Protein AF-A0A4R2PUH5-F1 (afdb_monomer_lite)

Radius of gyration: 13.91 Å; chains: 1; bounding box: 31×34×41 Å

pLDDT: mean 85.88, std 12.82, range [35.03, 96.62]

Secondary structure (DSSP, 8-state):
-------TTHHHHHHHHHHS-TTS-EEES--TTHHHH-SSEEE-SSSS-HHHHHHHHHHSSSHHHHHHT---SEEEE-GGGGGHHHH-GGGHHHHEEEEEEETTTTEEEEEESS-SS---

Sequence (120 aa):
MPGVHDQGHGQVVRWVQENVPETVWVGAVQTGTLGYWHDRTINLDGKVNPEALAARRETGTVLPYVVQDSRIDYIVDWAGVAGWVAQDAAGFSEAFELLLRDEAANLAVLRRRIPTTPEN

Foldseek 3Di:
DPDDPPPLCNVLQVCCVVPPDLQAAEEECDCPVNCVNRVRYDHQVCPPPVLSVVCCVVPVHSQLCVQPPDQHFKYKYFLVCQCVLVVCPPNSVVQWDWPDHDNVSRITMIGGPDHSDDDD

Structure (mmCIF, N/CA/C/O backbone):
data_AF-A0A4R2PUH5-F1
#
_entry.id   AF-A0A4R2PUH5-F1
#
loop_
_atom_site.group_PDB
_atom_site.id
_atom_site.type_symbol
_atom_site.label_atom_id
_atom_site.label_alt_id
_atom_site.label_comp_id
_atom_site.label_asym_id
_atom_site.label_entity_id
_atom_site.label_seq_id
_atom_site.pdbx_PDB_ins_code
_atom_site.Cartn_x
_atom_site.Cartn_y
_atom_site.Cartn_z
_atom_site.occupancy
_atom_site.B_iso_or_equiv
_atom_site.auth_seq_id
_atom_site.auth_comp_id
_atom_site.auth_asym_id
_atom_site.auth_atom_id
_atom_site.pdbx_PDB_model_num
ATOM 1 N N . MET A 1 1 ? 14.427 -9.044 -25.912 1.00 36.16 1 MET A N 1
ATOM 2 C CA . MET A 1 1 ? 15.492 -8.059 -26.205 1.00 36.16 1 MET A CA 1
ATOM 3 C C . MET A 1 1 ? 16.244 -7.774 -24.912 1.00 36.16 1 MET A C 1
ATOM 5 O O . MET A 1 1 ? 15.568 -7.510 -23.925 1.00 36.16 1 MET A O 1
ATOM 9 N N . PRO A 1 2 ? 17.582 -7.864 -24.872 1.00 35.03 2 PRO A N 1
ATOM 10 C CA . PRO A 1 2 ? 18.364 -7.458 -23.708 1.00 35.03 2 PRO A CA 1
ATOM 11 C C . PRO A 1 2 ? 18.549 -5.932 -23.723 1.00 35.03 2 PRO A C 1
ATOM 13 O O . PRO A 1 2 ? 18.912 -5.382 -24.759 1.00 35.03 2 PRO A O 1
ATOM 16 N N . GLY A 1 3 ? 18.284 -5.255 -22.601 1.00 45.06 3 GLY A N 1
ATOM 17 C CA . GLY A 1 3 ? 18.554 -3.815 -22.451 1.00 45.06 3 GLY A CA 1
ATOM 18 C C . GLY A 1 3 ? 17.349 -2.897 -22.222 1.00 45.06 3 GLY A C 1
ATOM 19 O O . GLY A 1 3 ? 17.488 -1.687 -22.376 1.00 45.06 3 GLY A O 1
ATOM 20 N N . VAL A 1 4 ? 16.181 -3.414 -21.826 1.00 49.56 4 VAL A N 1
ATOM 21 C CA . VAL A 1 4 ? 15.175 -2.540 -21.203 1.00 49.56 4 VAL A CA 1
ATOM 22 C C . VAL A 1 4 ? 15.699 -2.215 -19.809 1.00 49.56 4 VAL A C 1
ATOM 24 O O . VAL A 1 4 ? 15.696 -3.077 -18.935 1.00 49.56 4 VAL A O 1
ATOM 27 N N . HIS A 1 5 ? 16.209 -0.996 -19.623 1.00 46.47 5 HIS A N 1
ATOM 28 C CA . HIS A 1 5 ? 16.336 -0.421 -18.289 1.00 46.47 5 HIS A CA 1
ATOM 29 C C . HIS A 1 5 ? 14.958 -0.531 -17.649 1.00 46.47 5 HIS A C 1
ATOM 31 O O . HIS A 1 5 ? 14.010 0.071 -18.157 1.00 46.47 5 HIS A O 1
ATOM 37 N N . ASP A 1 6 ? 14.845 -1.380 -16.628 1.00 54.00 6 ASP A N 1
ATOM 38 C CA . ASP A 1 6 ? 13.591 -1.638 -15.937 1.00 54.00 6 ASP A CA 1
ATOM 39 C C . ASP A 1 6 ? 13.068 -0.279 -15.470 1.00 54.00 6 ASP A C 1
ATOM 41 O O . ASP A 1 6 ? 13.674 0.389 -14.628 1.00 54.00 6 ASP A O 1
ATOM 45 N N . GLN A 1 7 ? 12.014 0.216 -16.122 1.00 55.88 7 GLN A N 1
ATOM 46 C CA . GLN A 1 7 ? 11.321 1.393 -15.629 1.00 55.88 7 GLN A CA 1
ATOM 47 C C . GLN A 1 7 ? 10.856 0.952 -14.252 1.00 55.88 7 GLN A C 1
ATOM 49 O O . GLN A 1 7 ? 10.101 -0.011 -14.205 1.00 55.88 7 GLN A O 1
ATOM 54 N N . GLY A 1 8 ? 11.343 1.572 -13.171 1.00 62.53 8 GLY A N 1
ATOM 55 C CA . GLY A 1 8 ? 11.266 1.057 -11.791 1.00 62.53 8 GLY A CA 1
ATOM 56 C C . GLY A 1 8 ? 9.864 0.844 -11.197 1.00 62.53 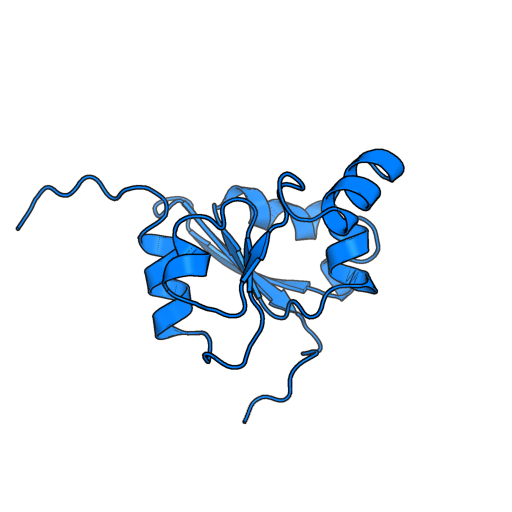8 GLY A C 1
ATOM 57 O O . GLY A 1 8 ? 9.707 0.899 -9.988 1.00 62.53 8 GLY A O 1
ATOM 58 N N . HIS A 1 9 ? 8.847 0.655 -12.0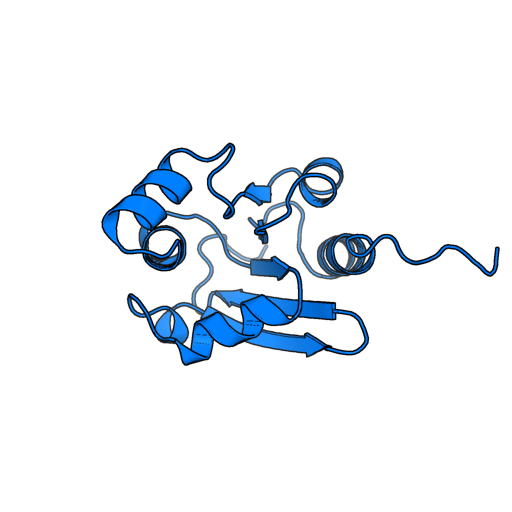31 1.00 71.94 9 HIS A N 1
ATOM 59 C CA . HIS A 1 9 ? 7.476 0.268 -11.747 1.00 71.94 9 HIS A CA 1
ATOM 60 C C . HIS A 1 9 ? 7.143 -1.131 -12.316 1.00 71.94 9 HIS A C 1
ATOM 62 O O . HIS A 1 9 ? 6.145 -1.726 -11.914 1.00 71.94 9 HIS A O 1
ATOM 68 N N . GLY A 1 10 ? 7.931 -1.664 -13.264 1.00 83.69 10 GLY A N 1
ATOM 69 C CA . GLY A 1 10 ? 7.647 -2.930 -13.949 1.00 83.69 10 GLY A CA 1
ATOM 70 C C . GLY A 1 10 ? 7.646 -4.135 -13.009 1.00 83.69 10 GLY A C 1
ATOM 71 O O . GLY A 1 10 ? 6.822 -5.036 -13.155 1.00 83.69 10 GLY A O 1
ATOM 72 N N . GLN A 1 11 ? 8.512 -4.118 -11.998 1.00 89.31 11 GLN A N 1
ATOM 73 C CA . GLN A 1 11 ? 8.571 -5.133 -10.954 1.00 89.31 11 GLN A CA 1
ATOM 74 C C . GLN A 1 11 ? 7.324 -5.136 -10.059 1.00 89.31 11 GLN A C 1
ATOM 76 O O . GLN A 1 11 ? 6.831 -6.206 -9.715 1.00 89.31 11 GLN A O 1
ATOM 81 N N . VAL A 1 12 ? 6.778 -3.956 -9.736 1.00 90.88 12 VAL A N 1
ATOM 82 C CA . VAL A 1 12 ? 5.550 -3.817 -8.933 1.00 90.88 12 VAL A CA 1
ATOM 83 C C . VAL A 1 12 ? 4.362 -4.387 -9.704 1.00 90.88 12 VAL A C 1
ATOM 85 O O . VAL A 1 12 ? 3.627 -5.218 -9.178 1.00 90.88 12 VAL A O 1
ATOM 88 N N . VAL A 1 13 ? 4.218 -3.999 -10.977 1.00 92.44 13 VAL A N 1
ATOM 89 C CA . VAL A 1 13 ? 3.148 -4.499 -11.856 1.00 92.44 13 VAL A CA 1
ATOM 90 C C . VAL A 1 13 ? 3.228 -6.014 -12.010 1.00 92.44 13 VAL A C 1
ATOM 92 O O . VAL A 1 13 ? 2.228 -6.698 -11.805 1.00 92.44 13 VAL A O 1
ATOM 95 N N . ARG A 1 14 ? 4.417 -6.544 -12.328 1.00 92.50 14 ARG A N 1
ATOM 96 C CA . ARG A 1 14 ? 4.619 -7.984 -12.522 1.00 92.50 14 ARG A CA 1
ATOM 97 C C . ARG A 1 14 ? 4.250 -8.770 -11.269 1.00 92.50 14 ARG A C 1
ATOM 99 O O . ARG A 1 14 ? 3.505 -9.738 -11.364 1.00 92.50 14 ARG A O 1
ATOM 106 N N . TRP A 1 15 ? 4.719 -8.323 -10.103 1.00 94.88 15 TRP A N 1
ATOM 107 C CA . TRP A 1 15 ? 4.414 -9.003 -8.849 1.00 94.88 15 TRP A CA 1
ATOM 108 C C . TRP A 1 15 ? 2.906 -9.027 -8.579 1.00 94.88 15 TRP A C 1
ATOM 110 O O . TRP A 1 15 ? 2.365 -10.084 -8.265 1.00 94.88 15 TRP A O 1
ATOM 120 N N . VAL A 1 16 ? 2.209 -7.899 -8.760 1.00 94.75 16 VAL A N 1
ATOM 121 C CA . VAL A 1 16 ? 0.752 -7.830 -8.558 1.00 94.75 16 VAL A CA 1
ATOM 122 C C . VAL A 1 16 ? 0.010 -8.764 -9.516 1.00 94.75 16 VAL A C 1
ATOM 124 O O . VAL A 1 16 ? -0.829 -9.532 -9.062 1.00 94.75 16 VAL A O 1
ATOM 127 N N . GLN A 1 17 ? 0.345 -8.760 -10.808 1.00 93.81 17 GLN A N 1
ATOM 128 C CA . GLN A 1 17 ? -0.311 -9.621 -11.803 1.00 93.81 17 GLN A CA 1
ATOM 129 C C . GLN A 1 17 ? -0.136 -11.118 -11.521 1.00 93.81 17 GLN A C 1
ATOM 131 O O . GLN A 1 17 ? -1.030 -11.909 -11.809 1.00 93.81 17 GLN A O 1
ATOM 136 N N . GLU A 1 18 ? 1.011 -11.513 -10.972 1.00 95.12 18 GLU A N 1
ATOM 137 C CA . GLU A 1 18 ? 1.324 -12.915 -10.688 1.00 95.12 18 GLU A CA 1
ATOM 138 C C . GLU A 1 18 ? 0.755 -13.403 -9.345 1.00 95.12 18 GLU A C 1
ATOM 140 O O . GLU A 1 18 ? 0.565 -14.606 -9.175 1.00 95.12 18 GLU A O 1
ATOM 145 N N . ASN A 1 19 ? 0.499 -12.501 -8.387 1.00 96.00 19 ASN A N 1
ATOM 146 C CA . ASN A 1 19 ? 0.251 -12.876 -6.987 1.00 96.00 19 ASN A CA 1
ATOM 147 C C . ASN A 1 19 ? -1.061 -12.347 -6.399 1.00 96.00 19 ASN A C 1
ATOM 149 O O . ASN A 1 19 ? -1.467 -12.811 -5.334 1.00 96.00 19 ASN A O 1
ATOM 153 N N . VAL A 1 20 ? -1.717 -11.375 -7.037 1.00 94.19 20 VAL A N 1
ATOM 154 C CA . VAL A 1 20 ? -2.904 -10.719 -6.480 1.00 94.19 20 VAL A CA 1
ATOM 155 C C . VAL A 1 20 ? -4.088 -10.898 -7.428 1.00 94.19 20 VAL A C 1
ATOM 157 O O . VAL A 1 20 ? -4.024 -10.443 -8.572 1.00 94.19 20 VAL A O 1
ATOM 160 N N . PRO A 1 21 ? -5.198 -11.511 -6.975 1.00 93.50 21 PRO A N 1
ATOM 161 C CA . PRO A 1 21 ? -6.412 -11.589 -7.776 1.00 93.50 21 PRO A CA 1
ATOM 162 C C . PRO A 1 21 ? -6.912 -10.198 -8.187 1.00 93.50 21 PRO A C 1
ATOM 164 O O . PRO A 1 21 ? -6.822 -9.235 -7.422 1.00 93.50 21 PRO A O 1
ATOM 167 N N . GLU A 1 22 ? -7.548 -10.098 -9.354 1.00 92.25 22 GLU A N 1
ATOM 168 C CA . GLU A 1 22 ? -8.180 -8.851 -9.827 1.00 92.25 22 GLU A CA 1
ATOM 169 C C . GLU A 1 22 ? -9.266 -8.332 -8.869 1.00 92.25 22 GLU A C 1
ATOM 171 O O . GLU A 1 22 ? -9.671 -7.170 -8.924 1.00 92.25 22 GLU A O 1
ATOM 176 N N . THR A 1 23 ? -9.757 -9.192 -7.971 1.00 92.06 23 THR A N 1
ATOM 177 C CA . THR A 1 23 ? -10.768 -8.839 -6.981 1.00 92.06 23 THR A CA 1
ATOM 178 C C . THR A 1 23 ? -10.218 -8.169 -5.720 1.00 92.06 23 THR A C 1
ATOM 180 O O . THR A 1 23 ? -10.994 -7.592 -4.956 1.00 92.06 23 THR A O 1
ATOM 183 N N . VAL A 1 24 ? -8.911 -8.196 -5.494 1.00 94.38 24 VAL A N 1
ATOM 184 C CA . VAL A 1 24 ? -8.291 -7.735 -4.247 1.00 94.38 24 VAL A CA 1
ATOM 185 C C . VAL A 1 24 ? -7.763 -6.314 -4.414 1.00 94.38 24 VAL A C 1
ATOM 187 O O . VAL A 1 24 ? -7.191 -5.993 -5.446 1.00 94.38 24 VAL A O 1
ATOM 190 N N . TRP A 1 25 ? -7.945 -5.441 -3.422 1.00 95.31 25 TRP A N 1
ATOM 191 C CA . TRP A 1 25 ? -7.485 -4.052 -3.526 1.00 95.31 25 TRP A CA 1
ATOM 192 C C . TRP A 1 25 ? -6.006 -3.899 -3.165 1.00 95.31 25 TRP A C 1
ATOM 194 O O . TRP A 1 25 ? -5.560 -4.352 -2.106 1.00 95.31 25 TRP A O 1
ATOM 204 N N . VAL A 1 26 ? -5.273 -3.182 -4.018 1.00 95.31 26 VAL A N 1
ATOM 205 C CA . VAL A 1 26 ? -3.844 -2.894 -3.866 1.00 95.31 26 VAL A CA 1
ATOM 206 C C . VAL A 1 26 ? -3.620 -1.404 -3.619 1.00 95.31 26 VAL A C 1
ATOM 208 O O . VAL A 1 26 ? -4.121 -0.553 -4.348 1.00 95.31 26 VAL A O 1
ATOM 211 N N . GLY A 1 27 ? -2.848 -1.067 -2.592 1.00 94.00 27 GLY A N 1
ATOM 212 C CA . GLY A 1 27 ? -2.354 0.279 -2.334 1.00 94.00 27 GLY A CA 1
ATOM 213 C C . GLY A 1 27 ? -0.949 0.470 -2.897 1.00 94.00 27 GLY A C 1
ATOM 214 O O . GLY A 1 27 ? -0.086 -0.386 -2.713 1.00 94.00 27 GLY A O 1
ATOM 215 N N . ALA A 1 28 ? -0.694 1.616 -3.520 1.00 92.50 28 ALA A N 1
ATOM 216 C CA . ALA A 1 28 ? 0.659 2.049 -3.864 1.00 92.50 28 ALA A CA 1
ATOM 217 C C . ALA A 1 28 ? 0.778 3.575 -3.736 1.00 92.50 28 ALA A C 1
ATOM 219 O O . ALA A 1 28 ? -0.190 4.315 -3.902 1.00 92.50 28 ALA A O 1
ATOM 220 N N . VAL A 1 29 ? 1.971 4.066 -3.426 1.00 86.88 29 VAL A N 1
ATOM 221 C CA . VAL A 1 29 ? 2.344 5.483 -3.491 1.00 86.88 29 VAL A CA 1
ATOM 222 C C . VAL A 1 29 ? 2.475 5.918 -4.955 1.00 86.88 29 VAL A C 1
ATOM 224 O O . VAL A 1 29 ? 2.008 6.996 -5.307 1.00 86.88 29 VAL A O 1
ATOM 227 N N . GLN A 1 30 ? 3.041 5.089 -5.840 1.00 75.94 30 GLN A N 1
ATOM 228 C CA . GLN A 1 30 ? 3.110 5.383 -7.281 1.00 75.94 30 GLN A CA 1
ATOM 229 C C . GLN A 1 30 ? 2.175 4.489 -8.103 1.00 75.94 30 GLN A C 1
ATOM 231 O O . GLN A 1 30 ? 2.564 3.466 -8.658 1.00 75.94 30 GLN A O 1
ATOM 236 N N . THR A 1 31 ? 0.920 4.916 -8.237 1.00 78.12 31 THR A N 1
ATOM 237 C CA . THR A 1 31 ? -0.139 4.116 -8.885 1.00 78.12 31 THR A CA 1
ATOM 238 C C . THR A 1 31 ? -0.253 4.262 -10.395 1.00 78.12 31 THR A C 1
ATOM 240 O O . THR A 1 31 ? -0.968 3.475 -11.001 1.00 78.12 31 THR A O 1
ATOM 243 N N . GLY A 1 32 ? 0.419 5.231 -11.027 1.00 76.44 32 GLY A N 1
ATOM 244 C CA . GLY A 1 32 ? 0.163 5.581 -12.433 1.00 76.44 32 GLY A CA 1
ATOM 245 C C . GLY A 1 32 ? 0.259 4.398 -13.404 1.00 76.44 32 GLY A C 1
ATOM 246 O O . GLY A 1 32 ? -0.641 4.194 -14.212 1.00 76.44 32 GLY A O 1
ATOM 247 N N . THR A 1 33 ? 1.314 3.588 -13.295 1.00 82.69 33 THR A N 1
ATOM 248 C CA . THR A 1 33 ? 1.471 2.380 -14.121 1.00 82.69 33 THR A CA 1
ATOM 249 C C . THR A 1 33 ? 0.640 1.218 -13.581 1.00 82.69 33 THR A C 1
ATOM 251 O O . THR A 1 33 ? 0.043 0.488 -14.362 1.00 82.69 33 THR A O 1
ATOM 254 N N . LEU A 1 34 ? 0.571 1.047 -12.258 1.00 87.81 34 LEU A N 1
ATOM 255 C CA . LEU A 1 34 ? -0.131 -0.079 -11.638 1.00 87.81 34 LEU A CA 1
ATOM 256 C C . LEU A 1 34 ? -1.642 -0.047 -11.904 1.00 87.81 34 LEU A C 1
ATOM 258 O O . LEU A 1 34 ? -2.202 -1.047 -12.334 1.00 87.81 34 LEU A O 1
ATOM 262 N N . GLY A 1 35 ? -2.275 1.115 -11.748 1.00 87.69 35 GLY A N 1
ATOM 263 C CA . GLY A 1 35 ? -3.709 1.297 -11.970 1.00 87.69 35 GLY A CA 1
ATOM 264 C C . GLY A 1 35 ? -4.148 1.151 -13.429 1.00 87.69 35 GLY A C 1
ATOM 265 O O . GLY A 1 35 ? -5.336 1.019 -13.682 1.00 87.69 35 GLY A O 1
ATOM 266 N N . TYR A 1 36 ? -3.218 1.152 -14.393 1.00 87.25 36 TYR A N 1
ATOM 267 C CA . TYR A 1 36 ? -3.526 0.788 -15.780 1.00 87.25 36 TYR A CA 1
ATOM 268 C C . TYR A 1 36 ? -3.677 -0.732 -15.962 1.00 87.25 36 TYR A C 1
ATOM 270 O O . TYR A 1 36 ? -4.438 -1.175 -16.815 1.00 87.25 36 TYR A O 1
ATOM 278 N N . TRP A 1 37 ? -2.942 -1.528 -15.179 1.00 89.44 37 TRP A N 1
ATOM 279 C CA . TRP A 1 37 ? -2.911 -2.992 -15.289 1.00 89.44 37 TRP A CA 1
ATOM 280 C C . TRP A 1 37 ? -3.764 -3.705 -14.238 1.00 89.44 37 TRP A C 1
ATOM 282 O O . TRP A 1 37 ? -3.986 -4.908 -14.362 1.00 89.44 37 TRP A O 1
ATOM 292 N N . HIS A 1 38 ? -4.204 -2.994 -13.198 1.00 92.00 38 HIS A N 1
ATOM 293 C CA . HIS A 1 38 ? -4.994 -3.541 -12.101 1.00 92.00 38 HIS A CA 1
ATOM 294 C C . HIS A 1 38 ? -6.018 -2.510 -11.611 1.00 92.00 38 HIS A C 1
ATOM 296 O O . HIS A 1 38 ? -5.667 -1.521 -10.963 1.00 92.00 38 HIS A O 1
ATOM 302 N N . ASP A 1 39 ? -7.294 -2.744 -11.924 1.00 91.38 39 ASP A N 1
ATOM 303 C CA . ASP A 1 39 ? -8.385 -1.790 -11.679 1.00 91.38 39 ASP A CA 1
ATOM 304 C C . ASP A 1 39 ? -8.571 -1.435 -10.194 1.00 91.38 39 ASP A C 1
ATOM 306 O O . ASP A 1 39 ? -8.958 -0.313 -9.861 1.00 91.38 39 ASP A O 1
ATOM 310 N N . ARG A 1 40 ? -8.291 -2.361 -9.267 1.00 93.94 40 ARG A N 1
ATOM 311 C CA . ARG A 1 40 ? -8.509 -2.160 -7.822 1.00 93.94 40 ARG A CA 1
ATOM 312 C C . ARG A 1 40 ? -7.268 -1.584 -7.146 1.00 93.94 40 ARG A C 1
ATOM 314 O O . ARG A 1 40 ? -6.813 -2.084 -6.120 1.00 93.94 40 ARG A O 1
ATOM 321 N N . THR A 1 41 ? -6.754 -0.493 -7.710 1.00 93.56 41 THR A N 1
ATOM 322 C CA . THR A 1 41 ? -5.559 0.204 -7.222 1.00 93.56 41 THR A CA 1
ATOM 323 C C . THR A 1 41 ? -5.914 1.523 -6.524 1.00 93.56 41 THR A C 1
ATOM 325 O O . THR A 1 41 ? -6.569 2.388 -7.102 1.00 93.56 41 THR A O 1
ATOM 328 N N . ILE A 1 42 ? -5.443 1.716 -5.288 1.00 92.81 42 ILE A N 1
ATOM 329 C CA . ILE A 1 42 ? -5.630 2.936 -4.484 1.00 92.81 42 ILE A CA 1
ATOM 330 C C . ILE A 1 42 ? -4.312 3.706 -4.369 1.00 92.81 42 ILE A C 1
ATOM 332 O O . ILE A 1 42 ? -3.282 3.156 -3.977 1.00 92.81 42 ILE A O 1
ATOM 336 N N . ASN A 1 43 ? -4.358 5.010 -4.665 1.00 90.81 43 ASN A N 1
ATOM 337 C CA . ASN A 1 43 ? -3.202 5.896 -4.538 1.00 90.81 43 ASN A CA 1
ATOM 338 C C . ASN A 1 43 ? -3.022 6.422 -3.106 1.00 90.81 43 ASN A C 1
ATOM 340 O O . ASN A 1 43 ? -3.941 7.014 -2.537 1.00 90.81 43 ASN A O 1
ATOM 344 N N . LEU A 1 44 ? -1.817 6.238 -2.563 1.00 89.56 44 LEU A N 1
ATOM 345 C CA . LEU A 1 44 ? -1.393 6.637 -1.220 1.00 89.56 44 LEU A CA 1
ATOM 346 C C . LEU A 1 44 ? -0.509 7.902 -1.186 1.00 89.56 44 LEU A C 1
ATOM 348 O O . LEU A 1 44 ? -0.178 8.399 -0.104 1.00 89.56 44 LEU A O 1
ATOM 352 N N . ASP A 1 45 ? -0.119 8.468 -2.335 1.00 82.50 45 ASP A N 1
ATOM 353 C CA . ASP A 1 45 ? 0.633 9.733 -2.377 1.00 82.50 45 ASP A CA 1
ATOM 354 C C . ASP A 1 45 ? -0.216 10.963 -2.012 1.00 82.50 45 ASP A C 1
ATOM 356 O O . ASP A 1 45 ? 0.333 11.989 -1.606 1.00 82.50 45 ASP A O 1
ATOM 360 N N . GLY A 1 46 ? -1.545 10.843 -2.097 1.00 75.56 46 GLY A N 1
ATOM 361 C CA . GLY A 1 46 ? -2.506 11.905 -1.796 1.00 75.56 46 GLY A CA 1
ATOM 362 C C . GLY A 1 46 ? -2.710 12.926 -2.923 1.00 75.56 46 GLY A C 1
ATOM 363 O O . GLY A 1 46 ? -3.409 13.914 -2.723 1.00 75.56 46 GLY A O 1
ATOM 364 N N . LYS A 1 47 ? -2.143 12.734 -4.120 1.00 77.56 47 LYS A N 1
ATOM 365 C CA . LYS A 1 47 ? -2.350 13.662 -5.250 1.00 77.56 47 LYS A CA 1
ATOM 366 C C . LYS A 1 47 ? -3.735 13.539 -5.869 1.00 77.56 47 LYS A C 1
ATOM 368 O O . LYS A 1 47 ? -4.287 14.534 -6.326 1.00 77.56 47 LYS A O 1
ATOM 373 N N . VAL A 1 48 ? -4.275 12.323 -5.898 1.00 79.25 48 VAL A N 1
ATOM 374 C CA . VAL A 1 48 ? -5.578 12.010 -6.516 1.00 79.25 48 VAL A CA 1
ATOM 375 C C . VAL A 1 48 ? -6.558 11.343 -5.551 1.00 79.25 48 VAL A C 1
ATOM 377 O O . VAL A 1 48 ? -7.699 11.098 -5.920 1.00 79.25 48 VAL A O 1
ATOM 380 N N . ASN A 1 49 ? -6.128 11.070 -4.315 1.00 83.81 49 ASN A N 1
ATOM 381 C CA . ASN A 1 49 ? -6.961 10.522 -3.251 1.00 83.81 49 ASN A CA 1
ATOM 382 C C . ASN A 1 49 ? -7.104 11.569 -2.125 1.00 83.81 49 ASN A C 1
ATOM 384 O O . ASN A 1 49 ? -6.163 11.743 -1.342 1.00 83.81 49 ASN A O 1
ATOM 388 N N . PRO A 1 50 ? -8.245 12.286 -2.050 1.00 85.56 50 PRO A N 1
ATOM 389 C CA . PRO A 1 50 ? -8.480 13.313 -1.035 1.00 85.56 50 PRO A CA 1
ATOM 390 C C . PRO A 1 50 ? -8.420 12.792 0.405 1.00 85.56 50 PRO A C 1
ATOM 392 O O . PRO A 1 50 ? -7.961 13.518 1.282 1.00 85.56 50 PRO A O 1
ATOM 395 N N . GLU A 1 51 ? -8.831 11.546 0.649 1.00 85.38 51 GLU A N 1
ATOM 396 C CA . GLU A 1 51 ? -8.819 10.928 1.982 1.00 85.38 51 GLU A CA 1
ATOM 397 C C . GLU A 1 51 ? -7.379 10.638 2.426 1.00 85.38 51 GLU A C 1
ATOM 399 O O . GLU A 1 51 ? -6.966 11.023 3.520 1.00 85.38 51 GLU A O 1
ATOM 404 N N . ALA A 1 52 ? -6.560 10.080 1.526 1.00 82.00 52 ALA A N 1
ATOM 405 C CA . ALA A 1 52 ? -5.130 9.895 1.773 1.00 82.00 52 ALA A CA 1
ATOM 406 C C . ALA A 1 52 ? -4.407 11.236 2.005 1.00 82.00 52 ALA A C 1
ATOM 408 O O . ALA A 1 52 ? -3.511 11.328 2.847 1.00 82.00 52 ALA A O 1
ATOM 409 N N . LEU A 1 53 ? -4.798 12.296 1.286 1.00 85.38 53 LEU A N 1
ATOM 410 C CA . LEU A 1 53 ? -4.258 13.639 1.502 1.00 85.38 53 LEU A CA 1
ATOM 411 C C . LEU A 1 53 ? -4.656 14.212 2.866 1.00 85.38 53 LEU A C 1
ATOM 413 O O . LEU A 1 53 ? -3.807 14.805 3.534 1.00 85.38 53 LEU A O 1
ATOM 417 N N . ALA A 1 54 ? -5.920 14.053 3.265 1.00 85.25 54 ALA A N 1
ATOM 418 C CA . ALA A 1 54 ? -6.422 14.507 4.558 1.00 85.25 54 ALA A CA 1
ATOM 419 C C . ALA A 1 54 ? -5.650 13.836 5.701 1.00 85.25 54 ALA A C 1
ATOM 421 O O . ALA A 1 54 ? -5.040 14.537 6.508 1.00 85.25 54 ALA A O 1
ATOM 422 N N . ALA A 1 55 ? -5.520 12.505 5.670 1.00 85.88 55 ALA A N 1
ATOM 423 C CA . ALA A 1 55 ? -4.758 11.756 6.669 1.00 85.88 55 ALA A CA 1
ATOM 424 C C . ALA A 1 55 ? -3.304 12.241 6.781 1.00 85.88 55 ALA A C 1
ATOM 426 O O . ALA A 1 55 ? -2.808 12.488 7.885 1.00 85.88 55 ALA A O 1
ATOM 427 N N . ARG A 1 56 ? -2.632 12.472 5.643 1.00 86.25 56 ARG A N 1
ATOM 428 C CA . ARG A 1 56 ? -1.257 12.997 5.626 1.00 86.25 56 ARG A CA 1
ATOM 429 C C . ARG A 1 56 ? -1.150 14.402 6.205 1.00 86.25 56 ARG A C 1
ATOM 431 O O . ARG A 1 56 ? -0.157 14.697 6.863 1.00 86.25 56 ARG A O 1
ATOM 438 N N . ARG A 1 57 ? -2.127 15.274 5.947 1.00 88.12 57 ARG A N 1
ATOM 439 C CA . ARG A 1 57 ? -2.141 16.648 6.476 1.00 88.12 57 ARG A CA 1
ATOM 440 C C . ARG A 1 57 ? -2.421 16.689 7.973 1.00 88.12 57 ARG A C 1
ATOM 442 O O . ARG A 1 57 ? -1.839 17.521 8.658 1.00 88.12 57 ARG A O 1
ATOM 449 N N . GLU A 1 58 ? -3.284 15.808 8.460 1.00 88.00 58 GLU A N 1
ATOM 450 C CA . GLU A 1 58 ? -3.701 15.771 9.863 1.00 88.00 58 GLU A CA 1
ATOM 451 C C . GLU A 1 58 ? -2.681 15.065 10.759 1.00 88.00 58 GLU A C 1
ATOM 453 O O . GLU A 1 58 ? -2.407 15.523 11.864 1.00 88.00 58 GLU A O 1
ATOM 458 N N . THR A 1 59 ? -2.089 13.969 10.278 1.00 82.88 59 THR A N 1
ATOM 459 C CA . THR A 1 59 ? -1.252 13.079 11.104 1.00 82.88 59 THR A CA 1
ATOM 460 C C . THR A 1 59 ? 0.213 13.022 10.671 1.00 82.88 59 THR A C 1
ATOM 462 O O . THR A 1 59 ? 1.032 12.381 11.325 1.00 82.88 59 THR A O 1
ATOM 465 N N . GLY A 1 60 ? 0.568 13.671 9.559 1.00 86.19 60 GLY A N 1
ATOM 466 C CA . GLY A 1 60 ? 1.902 13.591 8.958 1.00 86.19 60 GLY A CA 1
ATOM 467 C C . GLY A 1 60 ? 2.155 12.304 8.164 1.00 86.19 60 GLY A C 1
ATOM 468 O O . GLY A 1 60 ? 3.228 12.150 7.579 1.00 86.19 60 GLY A O 1
ATOM 469 N N . THR A 1 61 ? 1.188 11.382 8.104 1.00 88.56 61 THR A N 1
ATOM 470 C CA . THR A 1 61 ? 1.333 10.076 7.452 1.00 88.56 61 THR A CA 1
ATOM 471 C C . THR A 1 61 ? 0.013 9.567 6.854 1.00 88.56 61 THR A C 1
ATOM 473 O O . THR A 1 61 ? -1.062 10.032 7.207 1.00 88.56 61 THR A O 1
ATOM 476 N N . VAL A 1 62 ? 0.081 8.625 5.908 1.00 90.25 62 VAL A N 1
ATOM 477 C CA . VAL A 1 62 ? -1.104 8.003 5.277 1.00 90.25 62 VAL A CA 1
ATOM 478 C C . VAL A 1 62 ? -1.577 6.748 6.025 1.00 90.25 62 VAL A C 1
ATOM 480 O O . VAL A 1 62 ? -2.649 6.225 5.740 1.00 90.25 62 VAL A O 1
ATOM 483 N N . LEU A 1 63 ? -0.790 6.251 6.987 1.00 91.75 63 LEU A N 1
ATOM 484 C CA . LEU A 1 63 ? -1.044 4.962 7.643 1.00 91.75 63 LEU A CA 1
ATOM 485 C C . LEU A 1 63 ? -2.411 4.858 8.344 1.00 91.75 63 LEU A C 1
ATOM 487 O O . LEU A 1 63 ? -3.036 3.814 8.175 1.00 91.75 63 LEU A O 1
ATOM 491 N N . PRO A 1 64 ? -2.936 5.890 9.040 1.00 90.31 64 PRO A N 1
ATOM 492 C CA . PRO A 1 64 ? -4.275 5.823 9.630 1.00 90.31 64 PRO A CA 1
ATOM 493 C C . PRO A 1 64 ? -5.362 5.507 8.598 1.00 90.31 64 PRO A C 1
ATOM 495 O O . PRO A 1 64 ? -6.135 4.577 8.803 1.00 90.31 64 PRO A O 1
ATOM 498 N N . TYR A 1 65 ? -5.341 6.190 7.447 1.00 90.31 65 TYR A N 1
ATOM 499 C CA . TYR A 1 65 ? -6.262 5.933 6.336 1.00 90.31 65 TYR A CA 1
ATOM 500 C C . TYR A 1 65 ? -6.147 4.494 5.823 1.00 90.31 65 TYR A C 1
ATOM 502 O O . TYR A 1 65 ? -7.149 3.814 5.603 1.00 90.31 65 TYR A O 1
ATOM 510 N N . VAL A 1 66 ? -4.914 3.999 5.664 1.00 91.56 66 VAL A N 1
ATOM 511 C CA . VAL A 1 66 ? -4.689 2.621 5.215 1.00 91.56 66 VAL A CA 1
ATOM 512 C C . VAL A 1 66 ? -5.282 1.626 6.213 1.00 91.56 66 VAL A C 1
ATOM 514 O O . VAL A 1 66 ? -5.978 0.698 5.802 1.00 91.56 66 VAL A O 1
ATOM 517 N N . VAL A 1 67 ? -5.045 1.810 7.511 1.00 90.94 67 VAL A N 1
ATOM 518 C CA . VAL A 1 67 ? -5.511 0.880 8.548 1.00 90.94 67 VAL A CA 1
ATOM 519 C C . VAL A 1 67 ? -7.032 0.913 8.696 1.00 90.94 67 VAL A C 1
ATOM 521 O O . VAL A 1 67 ? -7.639 -0.159 8.708 1.00 90.94 67 VAL A O 1
ATOM 524 N N . GLN A 1 68 ? -7.624 2.105 8.793 1.00 86.31 68 GLN A N 1
ATOM 525 C CA . GLN A 1 68 ? -8.992 2.305 9.284 1.00 86.31 68 GLN A CA 1
ATOM 526 C C . GLN A 1 68 ? -10.040 2.395 8.171 1.00 86.31 68 GLN A C 1
ATOM 528 O O . GLN A 1 68 ? -11.122 1.831 8.312 1.00 86.31 68 GLN A O 1
ATOM 533 N N . ASP A 1 69 ? -9.714 3.062 7.064 1.00 79.31 69 ASP A N 1
ATOM 534 C CA . ASP A 1 69 ? -10.725 3.523 6.103 1.00 79.31 69 ASP A CA 1
ATOM 535 C C . ASP A 1 69 ? -10.581 2.887 4.715 1.00 79.31 69 ASP A C 1
ATOM 537 O O . ASP A 1 69 ? -11.470 2.991 3.867 1.00 79.31 69 ASP A O 1
ATOM 541 N N . SER A 1 70 ? -9.464 2.204 4.460 1.00 84.12 70 SER A N 1
A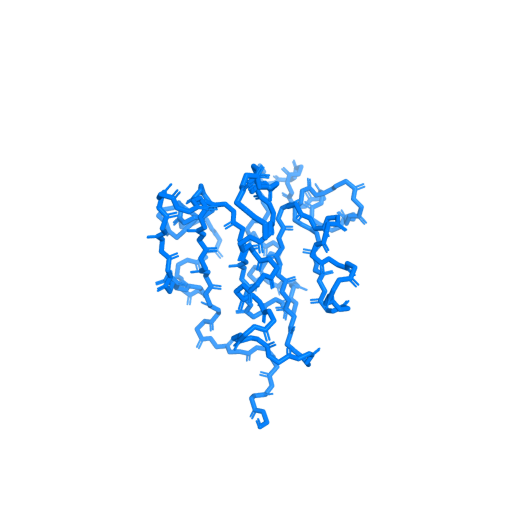TOM 542 C CA . SER A 1 70 ? -9.185 1.614 3.154 1.00 84.12 70 SER A CA 1
ATOM 543 C C . SER A 1 70 ? -9.584 0.138 3.062 1.00 84.12 70 SER A C 1
ATOM 545 O O . SER A 1 70 ? -9.477 -0.631 4.015 1.00 84.12 70 SER A O 1
ATOM 547 N N . ARG A 1 71 ? -9.956 -0.287 1.850 1.00 93.19 71 ARG A N 1
ATOM 548 C CA . ARG A 1 71 ? -10.182 -1.701 1.494 1.00 93.19 71 ARG A CA 1
ATOM 549 C C . ARG A 1 71 ? -8.889 -2.429 1.114 1.00 93.19 71 ARG A C 1
ATOM 551 O O . ARG A 1 71 ? -8.940 -3.497 0.531 1.00 93.19 71 ARG A O 1
ATOM 558 N N . ILE A 1 72 ? -7.731 -1.810 1.345 1.00 94.88 72 ILE A N 1
ATOM 559 C CA . ILE A 1 72 ? -6.442 -2.290 0.841 1.00 94.88 72 ILE A CA 1
ATOM 560 C C . ILE A 1 72 ? -6.059 -3.571 1.568 1.00 94.88 72 ILE A C 1
ATOM 562 O O . ILE A 1 72 ? -5.886 -3.543 2.785 1.00 94.88 72 ILE A O 1
ATOM 566 N N . ASP A 1 73 ? -5.845 -4.649 0.823 1.00 95.94 73 ASP A N 1
ATOM 567 C CA . ASP A 1 73 ? -5.364 -5.925 1.358 1.00 95.94 73 ASP A CA 1
ATOM 568 C C . ASP A 1 73 ? -3.864 -6.116 1.101 1.00 95.94 73 ASP A C 1
ATOM 570 O O . ASP A 1 73 ? -3.180 -6.763 1.893 1.00 95.94 73 ASP A O 1
ATOM 574 N N . TYR A 1 74 ? -3.331 -5.502 0.040 1.00 96.44 74 TYR A N 1
ATOM 575 C CA . TYR A 1 74 ? -1.902 -5.506 -0.277 1.00 96.44 74 TYR A CA 1
ATOM 576 C C . TYR A 1 74 ? -1.381 -4.093 -0.492 1.00 96.44 74 TYR A C 1
ATOM 578 O O . TYR A 1 74 ? -1.998 -3.311 -1.204 1.00 96.44 74 TYR A O 1
ATOM 586 N N . ILE A 1 75 ? -0.212 -3.772 0.053 1.00 96.06 75 ILE A N 1
ATOM 587 C CA . ILE A 1 75 ? 0.566 -2.607 -0.378 1.00 96.06 75 ILE A CA 1
ATOM 588 C C . ILE A 1 75 ? 1.775 -3.127 -1.139 1.00 96.06 75 ILE A C 1
ATOM 590 O O . ILE A 1 75 ? 2.570 -3.880 -0.578 1.00 96.06 75 ILE A O 1
ATOM 594 N N . VAL A 1 76 ? 1.907 -2.731 -2.403 1.00 95.31 76 VAL A N 1
ATOM 595 C CA . VAL A 1 76 ? 3.015 -3.151 -3.268 1.00 95.31 76 VAL A CA 1
ATOM 596 C C . VAL A 1 76 ? 3.654 -1.914 -3.873 1.00 95.31 76 VAL A C 1
ATOM 598 O O . VAL A 1 76 ? 3.040 -1.217 -4.676 1.00 95.31 76 VAL A O 1
ATOM 601 N N . ASP A 1 77 ? 4.883 -1.621 -3.460 1.00 93.62 77 ASP A N 1
ATOM 602 C CA . ASP A 1 77 ? 5.610 -0.423 -3.885 1.00 93.62 77 ASP A CA 1
ATOM 603 C C . ASP A 1 77 ? 7.127 -0.643 -3.748 1.00 93.62 77 ASP A C 1
ATOM 605 O O . ASP A 1 77 ? 7.598 -1.767 -3.594 1.00 93.62 77 ASP A O 1
ATOM 609 N N . TRP A 1 78 ? 7.916 0.422 -3.811 1.00 92.19 78 TRP A N 1
ATOM 610 C CA . TRP A 1 78 ? 9.356 0.421 -3.612 1.00 92.19 78 TRP A CA 1
ATOM 611 C C . TRP A 1 78 ? 9.769 -0.016 -2.214 1.00 92.19 78 TRP A C 1
ATOM 613 O O . TRP A 1 78 ? 9.034 0.149 -1.241 1.00 92.19 78 TRP A O 1
ATOM 623 N N . ALA A 1 79 ? 11.011 -0.488 -2.089 1.00 92.44 79 ALA A N 1
ATOM 624 C CA . ALA A 1 79 ? 11.531 -1.091 -0.861 1.00 92.44 79 ALA A CA 1
ATOM 625 C C . ALA A 1 79 ? 11.385 -0.193 0.388 1.00 92.44 79 ALA A C 1
ATOM 627 O O . ALA A 1 79 ? 11.286 -0.695 1.507 1.00 92.44 79 ALA A O 1
ATOM 628 N N . GLY A 1 80 ? 11.305 1.131 0.206 1.00 90.12 80 GLY A N 1
ATOM 629 C CA . GLY A 1 80 ? 11.082 2.098 1.281 1.00 90.12 80 GLY A CA 1
ATOM 630 C C . GLY A 1 80 ? 9.779 1.901 2.068 1.00 90.12 80 GLY A C 1
ATOM 631 O O . GLY A 1 80 ? 9.768 2.182 3.268 1.00 90.12 80 GLY A O 1
ATOM 632 N N . VAL A 1 81 ? 8.703 1.374 1.461 1.00 91.38 81 VAL A N 1
ATOM 633 C CA . VAL A 1 81 ? 7.440 1.150 2.197 1.00 91.38 81 VAL A CA 1
ATOM 634 C C . VAL A 1 81 ? 7.548 0.022 3.222 1.00 91.38 81 VAL A C 1
ATOM 636 O O . VAL A 1 81 ? 6.795 0.012 4.192 1.00 91.38 81 VAL A O 1
ATOM 639 N N . ALA A 1 82 ? 8.540 -0.871 3.103 1.00 91.75 82 ALA A N 1
ATOM 640 C CA . ALA A 1 82 ? 8.797 -1.899 4.114 1.00 91.75 82 ALA A CA 1
ATOM 641 C C . ALA A 1 82 ? 9.053 -1.302 5.511 1.00 91.75 82 ALA A C 1
ATOM 643 O O . ALA A 1 82 ? 8.788 -1.947 6.524 1.00 91.75 82 ALA A O 1
ATOM 644 N N . GLY A 1 83 ? 9.539 -0.056 5.580 1.00 91.19 83 GLY A N 1
ATOM 645 C CA . GLY A 1 83 ? 9.762 0.653 6.838 1.00 91.19 83 GLY A CA 1
ATOM 646 C C . GLY A 1 83 ? 8.484 1.022 7.598 1.00 91.19 83 GLY A C 1
ATOM 647 O O . GLY A 1 83 ? 8.573 1.341 8.780 1.00 91.19 83 GLY A O 1
ATOM 648 N N . TRP A 1 84 ? 7.301 0.972 6.976 1.00 90.94 84 TRP A N 1
ATOM 649 C CA . TRP A 1 84 ? 6.043 1.373 7.621 1.00 90.94 84 TRP A CA 1
ATOM 650 C C . TRP A 1 84 ? 5.655 0.464 8.789 1.00 90.94 84 TRP A C 1
ATOM 652 O O . TRP A 1 84 ? 5.157 0.955 9.798 1.00 90.94 84 TRP A O 1
ATOM 662 N N . VAL A 1 85 ? 5.974 -0.832 8.711 1.00 88.50 85 VAL A N 1
ATOM 663 C CA . VAL A 1 85 ? 5.763 -1.776 9.826 1.00 88.50 85 VAL A CA 1
ATOM 664 C C . VAL A 1 85 ? 6.615 -1.399 11.037 1.00 88.50 85 VAL A C 1
ATOM 666 O O . VAL A 1 85 ? 6.161 -1.529 12.165 1.00 88.50 85 VAL A O 1
ATOM 669 N N . ALA A 1 86 ? 7.828 -0.883 10.820 1.00 83.81 86 ALA A N 1
ATOM 670 C CA . ALA A 1 86 ? 8.723 -0.481 11.905 1.00 83.81 86 ALA A CA 1
ATOM 671 C C . ALA A 1 86 ? 8.354 0.876 12.530 1.00 83.81 86 ALA A C 1
ATOM 673 O O . ALA A 1 86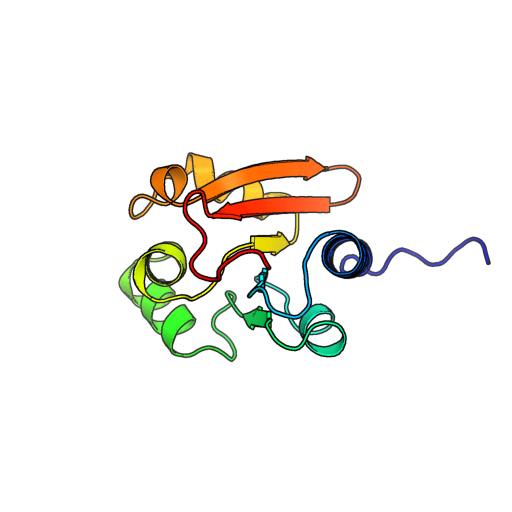 ? 8.741 1.144 13.663 1.00 83.81 86 ALA A O 1
ATOM 674 N N . GLN A 1 87 ? 7.640 1.740 11.800 1.00 79.94 87 GLN A N 1
ATOM 675 C CA . GLN A 1 87 ? 7.173 3.034 12.316 1.00 79.94 87 GLN A CA 1
ATOM 676 C C . GLN A 1 87 ? 5.983 2.893 13.271 1.00 79.94 87 GLN A C 1
ATOM 678 O O . GLN A 1 87 ? 5.754 3.796 14.070 1.00 79.94 87 GLN A O 1
ATOM 683 N N . ASP A 1 88 ? 5.231 1.794 13.151 1.00 77.25 88 ASP A N 1
ATOM 684 C CA . ASP A 1 88 ? 4.083 1.423 13.987 1.00 77.25 88 ASP A CA 1
ATOM 685 C C . ASP A 1 88 ? 3.081 2.560 14.276 1.00 77.25 88 ASP A C 1
ATOM 687 O O . ASP A 1 88 ? 2.491 2.671 15.350 1.00 77.25 88 ASP A O 1
ATOM 691 N N . ALA A 1 89 ? 2.864 3.445 13.300 1.00 80.12 89 ALA A N 1
ATOM 692 C CA . ALA A 1 89 ? 1.867 4.494 13.453 1.00 80.12 89 ALA A CA 1
ATOM 693 C C . ALA A 1 89 ? 0.460 3.907 13.269 1.00 80.12 89 ALA A C 1
ATOM 695 O O . ALA A 1 89 ? 0.210 3.174 12.313 1.00 80.12 89 ALA A O 1
ATOM 696 N N . ALA A 1 90 ? -0.468 4.275 14.156 1.00 81.81 90 ALA A N 1
ATOM 697 C CA . ALA A 1 90 ? -1.884 3.899 14.082 1.00 81.81 90 ALA A CA 1
ATOM 698 C C . ALA A 1 90 ? -2.162 2.379 14.048 1.00 81.81 90 ALA A C 1
ATOM 700 O O . ALA A 1 90 ? -3.133 1.950 13.430 1.00 81.81 90 ALA A O 1
ATOM 701 N N . GLY A 1 91 ? -1.320 1.567 14.702 1.00 88.75 91 GLY A N 1
ATOM 702 C CA . GLY A 1 91 ? -1.485 0.107 14.741 1.00 88.75 91 GLY A CA 1
ATOM 703 C C . GLY A 1 91 ? -1.170 -0.571 13.405 1.00 88.75 91 GLY A C 1
ATOM 704 O O . GLY A 1 91 ? -1.669 -1.658 13.115 1.00 88.75 91 GLY A O 1
ATOM 705 N N . PHE A 1 92 ? -0.360 0.067 12.553 1.00 92.12 92 PHE A N 1
ATOM 706 C CA . PHE A 1 92 ? -0.046 -0.466 11.230 1.00 92.12 92 PHE A CA 1
ATOM 707 C C . PHE A 1 92 ? 0.616 -1.850 11.290 1.00 92.12 92 PHE A C 1
ATOM 709 O O . PHE A 1 92 ? 0.300 -2.695 10.458 1.00 92.12 92 PHE A O 1
ATOM 716 N N . SER A 1 93 ? 1.481 -2.118 12.276 1.00 92.88 93 SER A N 1
ATOM 717 C CA . SER A 1 93 ? 2.137 -3.429 12.421 1.00 92.88 93 SER A CA 1
ATOM 718 C C . SER A 1 93 ? 1.184 -4.552 12.875 1.00 92.88 93 SER A C 1
ATOM 720 O O . SER A 1 93 ? 1.416 -5.739 12.603 1.00 92.88 93 SER A O 1
ATOM 722 N N . GLU A 1 94 ? 0.077 -4.178 13.524 1.00 93.25 94 GLU A N 1
ATOM 723 C CA . GLU A 1 94 ? -1.010 -5.079 13.914 1.00 93.25 94 GLU A CA 1
ATOM 724 C C . GLU A 1 94 ? -1.940 -5.376 12.734 1.00 93.25 94 GLU A C 1
ATOM 726 O O . GLU A 1 94 ? -2.471 -6.478 12.621 1.00 93.25 94 GLU A O 1
ATOM 731 N N . ALA A 1 95 ? -2.126 -4.413 11.830 1.00 93.94 95 ALA A N 1
ATOM 732 C CA . ALA A 1 95 ? -2.979 -4.571 10.657 1.00 93.94 95 ALA A CA 1
ATOM 733 C C . ALA A 1 95 ? -2.250 -5.211 9.467 1.00 93.94 95 ALA A C 1
ATOM 735 O O . ALA A 1 95 ? -2.866 -5.960 8.708 1.00 93.94 95 ALA A O 1
ATOM 736 N N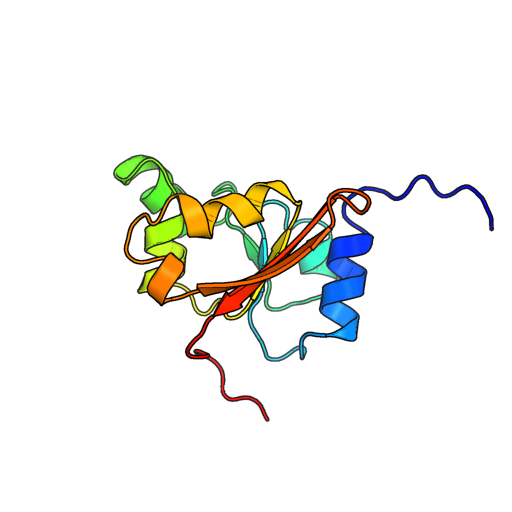 . PHE A 1 96 ? -0.954 -4.942 9.300 1.00 95.69 96 PHE A N 1
ATOM 737 C CA . PHE A 1 96 ? -0.153 -5.364 8.154 1.00 95.69 96 PHE A CA 1
ATOM 738 C C . PHE A 1 96 ? 1.126 -6.079 8.570 1.00 95.69 96 PHE A C 1
ATOM 740 O O . PHE A 1 96 ? 1.755 -5.776 9.582 1.00 95.69 96 PHE A O 1
ATOM 747 N N . GLU A 1 97 ? 1.553 -7.007 7.724 1.00 95.56 97 GLU A N 1
ATOM 748 C CA . GLU A 1 97 ? 2.840 -7.675 7.834 1.00 95.56 97 GLU A CA 1
ATOM 749 C C . GLU A 1 97 ? 3.668 -7.514 6.565 1.00 95.56 97 GLU A C 1
ATOM 751 O O . GLU A 1 97 ? 3.134 -7.434 5.459 1.00 95.56 97 GLU A O 1
ATOM 756 N N . LEU A 1 98 ? 4.989 -7.468 6.728 1.00 96.62 98 LEU A N 1
ATOM 757 C CA . LEU A 1 98 ? 5.926 -7.463 5.612 1.00 96.62 98 LEU A CA 1
ATOM 758 C C . LEU A 1 98 ? 6.042 -8.879 5.043 1.00 96.62 98 LEU A C 1
ATOM 760 O O . LEU A 1 98 ? 6.545 -9.773 5.718 1.00 96.62 98 LEU A O 1
ATOM 764 N N . LEU A 1 99 ? 5.610 -9.059 3.796 1.00 96.44 99 LEU A N 1
ATOM 765 C CA . LEU A 1 99 ? 5.708 -10.326 3.072 1.00 96.44 99 LEU A CA 1
ATOM 766 C C . LEU A 1 99 ? 7.015 -10.423 2.275 1.00 96.44 99 LEU A C 1
ATOM 768 O O . LEU A 1 99 ? 7.630 -11.484 2.212 1.00 96.44 99 LEU A O 1
ATOM 772 N N . LEU A 1 100 ? 7.443 -9.312 1.670 1.00 95.69 100 LEU A N 1
ATOM 773 C CA . LEU A 1 100 ? 8.648 -9.251 0.845 1.00 95.69 100 LEU A CA 1
ATOM 774 C C . LEU A 1 100 ? 9.330 -7.892 0.995 1.00 95.69 100 LEU A C 1
ATOM 776 O O . LEU A 1 100 ? 8.673 -6.855 0.944 1.00 95.69 100 LEU A O 1
ATOM 780 N N . ARG A 1 101 ? 10.659 -7.903 1.111 1.00 95.69 101 ARG A N 1
ATOM 781 C CA . ARG A 1 101 ? 11.532 -6.744 0.895 1.00 95.69 101 ARG A CA 1
ATOM 782 C C . ARG A 1 101 ? 12.691 -7.191 0.017 1.00 95.69 101 ARG A C 1
ATOM 784 O O . ARG A 1 101 ? 13.532 -7.965 0.461 1.00 95.69 101 ARG A O 1
ATOM 791 N N . ASP A 1 102 ? 12.727 -6.681 -1.202 1.00 94.00 102 ASP A N 1
ATOM 792 C CA . ASP A 1 102 ? 13.798 -6.894 -2.165 1.00 94.00 102 ASP A CA 1
ATOM 793 C C . ASP A 1 102 ? 14.394 -5.533 -2.544 1.00 94.00 102 ASP A C 1
ATOM 795 O O . ASP A 1 102 ? 13.828 -4.764 -3.321 1.00 94.00 102 ASP A O 1
ATOM 799 N N . GLU A 1 103 ? 15.540 -5.204 -1.950 1.00 91.94 103 GLU A N 1
ATOM 800 C CA . GLU A 1 103 ? 16.229 -3.939 -2.223 1.00 91.94 103 GLU A CA 1
ATOM 801 C C . GLU A 1 103 ? 16.897 -3.923 -3.598 1.00 91.94 103 GLU A C 1
ATOM 803 O O . GLU A 1 103 ? 17.018 -2.856 -4.197 1.00 91.94 103 GLU A O 1
ATOM 808 N N . ALA A 1 104 ? 17.292 -5.089 -4.117 1.00 89.69 104 ALA A N 1
ATOM 809 C CA . ALA A 1 104 ? 17.925 -5.195 -5.425 1.00 89.69 104 ALA A CA 1
ATOM 810 C C . ALA A 1 104 ? 16.911 -4.927 -6.544 1.00 89.69 104 ALA A C 1
ATOM 812 O O . ALA A 1 104 ? 17.236 -4.247 -7.518 1.00 89.69 104 ALA A O 1
ATOM 813 N N . ALA A 1 105 ? 15.676 -5.406 -6.376 1.00 88.69 105 ALA A N 1
ATOM 814 C CA . ALA A 1 105 ? 14.561 -5.109 -7.271 1.00 88.69 105 ALA A CA 1
ATOM 815 C C . ALA A 1 105 ? 13.839 -3.790 -6.938 1.00 88.69 105 ALA A C 1
ATOM 817 O O . ALA A 1 105 ? 12.972 -3.365 -7.696 1.00 88.69 105 ALA A O 1
ATOM 818 N N . ASN A 1 106 ? 14.165 -3.139 -5.815 1.00 91.88 106 ASN A N 1
ATOM 819 C CA . ASN A 1 106 ? 13.411 -2.014 -5.260 1.00 91.88 106 ASN A CA 1
ATOM 820 C C . ASN A 1 106 ? 11.902 -2.325 -5.160 1.00 91.88 106 ASN A C 1
ATOM 822 O O . ASN A 1 106 ? 11.064 -1.642 -5.755 1.00 91.88 106 ASN A O 1
ATOM 826 N N . LEU A 1 107 ? 11.573 -3.388 -4.424 1.00 93.31 107 LEU A N 1
ATOM 827 C CA . LEU A 1 107 ? 10.221 -3.902 -4.225 1.00 93.31 107 LEU A CA 1
ATOM 828 C C . LEU A 1 107 ? 9.980 -4.210 -2.743 1.00 93.31 107 LEU A C 1
ATOM 830 O O . LEU A 1 107 ? 10.805 -4.828 -2.070 1.00 93.31 107 LEU A O 1
ATOM 834 N N . ALA A 1 108 ? 8.819 -3.821 -2.239 1.00 95.69 108 ALA A N 1
ATOM 835 C CA . ALA A 1 108 ? 8.285 -4.265 -0.968 1.00 95.69 108 ALA A CA 1
ATOM 836 C C . ALA A 1 108 ? 6.810 -4.629 -1.111 1.00 95.69 108 ALA A C 1
ATOM 838 O O . ALA A 1 108 ? 6.052 -3.975 -1.829 1.00 95.69 108 ALA A O 1
ATOM 839 N N . VAL A 1 109 ? 6.423 -5.676 -0.389 1.00 96.56 109 VAL A N 1
ATOM 840 C CA . VAL A 1 109 ? 5.056 -6.179 -0.326 1.00 96.56 109 VAL A CA 1
ATOM 841 C C . VAL A 1 109 ? 4.650 -6.264 1.129 1.00 96.56 109 VAL A C 1
ATOM 843 O O . VAL A 1 109 ? 5.288 -6.960 1.922 1.00 96.56 109 VAL A O 1
ATOM 846 N N . LEU A 1 110 ? 3.562 -5.589 1.465 1.00 96.50 110 LEU A N 1
ATOM 847 C CA . LEU A 1 110 ? 2.904 -5.692 2.756 1.00 96.50 110 LEU A CA 1
ATOM 848 C C . LEU A 1 110 ? 1.530 -6.314 2.539 1.00 96.50 110 LEU A C 1
ATOM 850 O O . LEU A 1 110 ? 0.816 -5.920 1.617 1.00 96.50 110 LEU A O 1
ATOM 854 N N . ARG A 1 111 ? 1.151 -7.262 3.391 1.00 96.50 111 ARG A N 1
ATOM 855 C CA . ARG A 1 111 ? -0.157 -7.921 3.353 1.00 96.50 111 ARG A CA 1
ATOM 856 C C . ARG A 1 111 ? -0.939 -7.561 4.604 1.00 96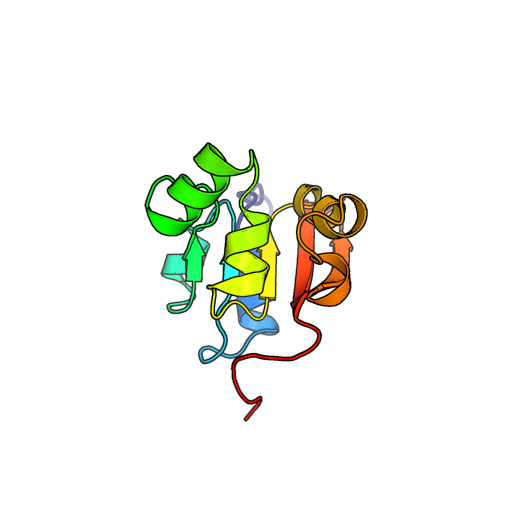.50 111 ARG A C 1
ATOM 858 O O . ARG A 1 111 ? -0.379 -7.557 5.700 1.00 96.50 111 ARG A O 1
ATOM 865 N N . ARG A 1 112 ? -2.231 -7.281 4.460 1.00 95.31 112 ARG A N 1
ATOM 866 C CA . ARG A 1 112 ? -3.133 -7.129 5.598 1.00 95.31 112 ARG A CA 1
ATOM 867 C C . ARG A 1 112 ? -3.317 -8.486 6.278 1.00 95.31 112 ARG A C 1
ATOM 869 O O . ARG A 1 112 ? -3.643 -9.471 5.622 1.00 95.31 112 ARG A O 1
ATOM 876 N N . ARG A 1 113 ? -3.134 -8.536 7.598 1.00 94.19 113 ARG A N 1
ATOM 877 C CA . ARG A 1 113 ? -3.253 -9.772 8.391 1.00 94.19 113 ARG A CA 1
ATOM 878 C C . ARG A 1 113 ? -4.671 -10.341 8.382 1.00 94.19 113 ARG A C 1
ATOM 880 O O . ARG A 1 113 ? -4.846 -11.553 8.380 1.00 94.19 113 ARG A O 1
ATOM 887 N N . ILE A 1 114 ? -5.672 -9.460 8.390 1.00 90.50 114 ILE A N 1
ATOM 888 C CA . ILE A 1 114 ? -7.091 -9.808 8.280 1.00 90.50 114 ILE A CA 1
ATOM 889 C C . ILE A 1 114 ? -7.612 -9.190 6.980 1.00 90.50 114 ILE A C 1
ATOM 891 O O . ILE A 1 114 ? -7.817 -7.975 6.952 1.00 90.50 114 ILE A O 1
ATOM 895 N N . PRO A 1 115 ? -7.794 -9.977 5.906 1.00 85.38 115 PRO A N 1
ATOM 896 C CA . PRO A 1 115 ? -8.271 -9.463 4.628 1.00 85.38 115 PRO A CA 1
ATOM 897 C C . PRO A 1 115 ? -9.640 -8.791 4.759 1.00 85.38 115 PRO A C 1
ATOM 899 O O . PRO A 1 115 ? -10.534 -9.283 5.446 1.00 85.38 115 PRO A O 1
ATOM 902 N N . THR A 1 116 ? -9.807 -7.667 4.074 1.00 82.12 116 THR A N 1
ATOM 903 C CA . THR A 1 116 ? -11.092 -6.977 3.913 1.00 82.12 116 THR A CA 1
ATOM 904 C C . THR A 1 116 ? -11.918 -7.573 2.774 1.00 82.12 116 THR A C 1
ATOM 906 O O . THR A 1 116 ? -13.148 -7.489 2.794 1.00 82.12 116 THR A O 1
ATOM 909 N N . THR A 1 117 ? -11.258 -8.222 1.811 1.00 76.25 117 THR A N 1
ATOM 910 C CA . THR A 1 117 ? -11.893 -8.983 0.731 1.00 76.25 117 THR A CA 1
ATOM 911 C C . THR A 1 117 ? -11.766 -10.487 1.012 1.00 76.25 117 THR A C 1
ATOM 913 O O . THR A 1 117 ? -10.664 -10.941 1.318 1.00 76.25 117 THR A O 1
ATOM 916 N N . PRO A 1 118 ? -12.842 -11.292 0.901 1.00 62.25 118 PRO A N 1
ATOM 917 C CA . PRO A 1 118 ? -12.728 -12.747 0.990 1.00 62.25 118 PRO A CA 1
ATOM 918 C C . PRO A 1 118 ? -11.836 -13.287 -0.138 1.00 62.25 118 PRO A C 1
ATOM 920 O O . PRO A 1 118 ? -12.028 -12.924 -1.301 1.00 62.25 118 PRO A O 1
ATOM 923 N N . GLU A 1 119 ? -10.883 -14.158 0.199 1.00 57.31 119 GLU A N 1
ATOM 924 C CA . GLU A 1 119 ? -10.154 -14.960 -0.790 1.00 57.31 119 GLU A CA 1
ATOM 925 C C . GLU A 1 119 ? -11.151 -15.980 -1.380 1.00 57.31 119 GLU A C 1
ATOM 927 O O . GLU A 1 119 ? -11.705 -16.794 -0.640 1.00 57.31 119 GLU A O 1
ATOM 932 N N . ASN A 1 120 ? -11.451 -15.870 -2.681 1.00 51.06 120 ASN A N 1
ATOM 933 C CA . ASN A 1 120 ? -12.271 -16.841 -3.423 1.00 51.06 120 ASN A CA 1
ATOM 934 C C . ASN A 1 120 ? -11.422 -18.013 -3.913 1.00 51.06 120 ASN A C 1
ATOM 936 O O . ASN A 1 120 ? -10.292 -17.744 -4.381 1.00 51.06 120 ASN A O 1
#

Organism: NCBI:txid320662